Protein AF-A0A1J3ERI8-F1 (afdb_monomer_lite)

Structure (mmCIF, N/CA/C/O backbone):
data_AF-A0A1J3ERI8-F1
#
_entry.id   AF-A0A1J3ERI8-F1
#
loop_
_atom_site.group_PDB
_atom_site.id
_atom_site.type_symbol
_atom_site.label_atom_id
_atom_site.label_alt_id
_atom_site.label_comp_id
_atom_site.label_asym_id
_atom_site.label_entity_id
_atom_site.label_seq_id
_atom_site.pdbx_PDB_ins_code
_atom_site.Cartn_x
_atom_site.Cartn_y
_atom_site.Cartn_z
_atom_site.occupancy
_atom_site.B_iso_or_equiv
_atom_site.auth_seq_id
_atom_site.auth_comp_id
_atom_site.auth_asym_id
_atom_site.auth_atom_id
_atom_site.pdbx_PDB_model_num
ATOM 1 N N . PRO A 1 1 ? -10.311 2.682 13.947 1.00 86.62 1 PRO A N 1
ATOM 2 C CA . PRO A 1 1 ? -9.157 1.753 13.870 1.00 86.62 1 PRO A CA 1
ATOM 3 C C . PRO A 1 1 ? -7.850 2.302 14.465 1.00 86.62 1 PRO A C 1
ATOM 5 O O . PRO A 1 1 ? -7.118 1.518 15.040 1.00 86.62 1 PRO A O 1
ATOM 8 N N . HIS A 1 2 ? -7.556 3.601 14.345 1.00 90.19 2 HIS A N 1
ATOM 9 C CA . HIS A 1 2 ? -6.279 4.222 14.741 1.00 90.19 2 HIS A CA 1
ATOM 10 C C . HIS A 1 2 ? -6.482 5.331 15.789 1.00 90.19 2 HIS A C 1
ATOM 12 O O . HIS A 1 2 ? -6.126 6.482 15.565 1.00 90.19 2 HIS A O 1
ATOM 18 N N . SER A 1 3 ? -7.137 5.013 16.910 1.00 89.25 3 SER A N 1
ATOM 19 C CA . SER A 1 3 ? -7.515 6.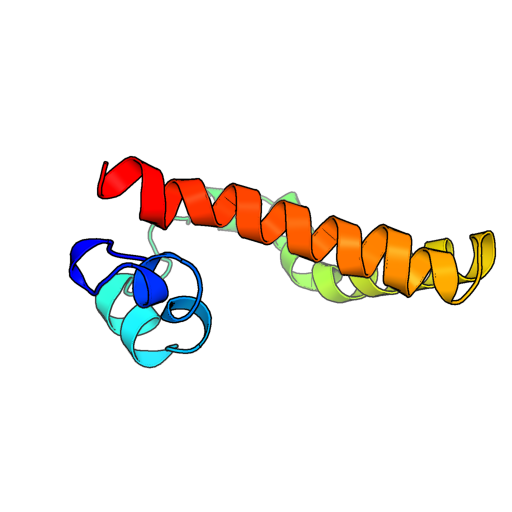022 17.913 1.00 89.25 3 SER A CA 1
ATOM 20 C C . SER A 1 3 ? -6.280 6.734 18.510 1.00 89.25 3 SER A C 1
ATOM 22 O O . SER A 1 3 ? -5.412 6.048 19.050 1.00 89.25 3 SER A O 1
ATOM 24 N N . PRO A 1 4 ? -6.201 8.082 18.476 1.00 89.31 4 PRO A N 1
ATOM 25 C CA . PRO A 1 4 ? -5.104 8.864 19.073 1.00 89.31 4 PRO A CA 1
ATOM 26 C C . PRO A 1 4 ? -4.979 8.707 20.593 1.00 89.31 4 PRO A C 1
ATOM 28 O O . PRO A 1 4 ? -3.903 8.903 21.151 1.00 89.31 4 PRO A O 1
ATOM 31 N N . ILE A 1 5 ? -6.075 8.326 21.255 1.00 89.69 5 ILE A N 1
ATOM 32 C CA . ILE A 1 5 ? -6.152 8.145 22.713 1.00 89.69 5 ILE A CA 1
ATOM 33 C C . ILE A 1 5 ? -5.281 6.964 23.175 1.00 89.69 5 ILE A C 1
ATOM 35 O O . ILE A 1 5 ? -4.761 6.980 24.284 1.00 89.69 5 ILE A O 1
ATOM 39 N N . GLU A 1 6 ? -5.064 5.973 22.309 1.00 89.00 6 GLU A N 1
ATOM 40 C CA . GLU A 1 6 ? -4.233 4.789 22.588 1.00 89.00 6 GLU A CA 1
ATOM 41 C C . GLU A 1 6 ? -2.721 5.091 22.476 1.00 89.00 6 GLU A C 1
ATOM 43 O O . GLU A 1 6 ? -1.880 4.203 22.611 1.00 89.00 6 GLU A O 1
ATOM 48 N N . GLY A 1 7 ? -2.360 6.351 22.203 1.00 91.25 7 GLY A N 1
ATOM 49 C CA . GLY A 1 7 ? -0.988 6.840 22.121 1.00 91.25 7 GLY A CA 1
ATOM 50 C C . GLY A 1 7 ? -0.508 7.113 20.695 1.00 91.25 7 GLY A C 1
ATOM 51 O O . GLY A 1 7 ? -0.997 6.549 19.715 1.00 91.25 7 GLY A O 1
ATOM 52 N N . PHE A 1 8 ? 0.511 7.973 20.585 1.00 91.81 8 PHE A N 1
ATOM 53 C CA . PHE A 1 8 ? 1.045 8.454 19.304 1.00 91.81 8 PHE A CA 1
ATOM 54 C C . PHE A 1 8 ? 1.481 7.317 18.370 1.00 91.81 8 PHE A C 1
ATOM 56 O O . PHE A 1 8 ? 1.084 7.277 17.210 1.00 91.81 8 PHE A O 1
ATOM 63 N N . TRP A 1 9 ? 2.281 6.367 18.863 1.00 91.88 9 TRP A N 1
ATOM 64 C 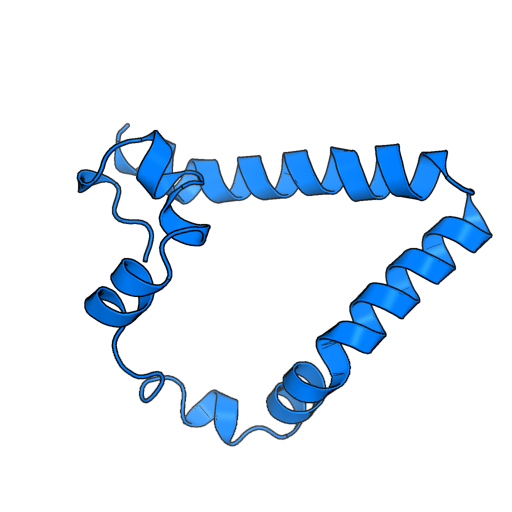CA . TRP A 1 9 ? 2.778 5.262 18.036 1.00 91.88 9 TRP A CA 1
ATOM 65 C C . TRP A 1 9 ? 1.669 4.301 17.612 1.00 91.88 9 TRP A C 1
ATOM 67 O O . TRP A 1 9 ? 1.717 3.753 16.505 1.00 91.88 9 TRP A O 1
ATOM 77 N N . PHE A 1 10 ? 0.655 4.134 18.466 1.00 92.94 10 PHE A N 1
ATOM 78 C CA . PHE A 1 10 ? -0.507 3.322 18.149 1.00 92.94 10 PHE A CA 1
ATOM 79 C C . PHE A 1 10 ? -1.298 3.911 16.988 1.00 92.94 10 PHE A C 1
ATOM 81 O O . PHE A 1 10 ? -1.486 3.224 15.984 1.00 92.94 10 PHE A O 1
ATOM 88 N N . SER A 1 11 ? -1.692 5.184 17.076 1.00 92.75 11 SER A N 1
ATOM 89 C CA . SER A 1 11 ? -2.435 5.855 16.003 1.00 92.75 11 SER A CA 1
ATOM 90 C C . SER A 1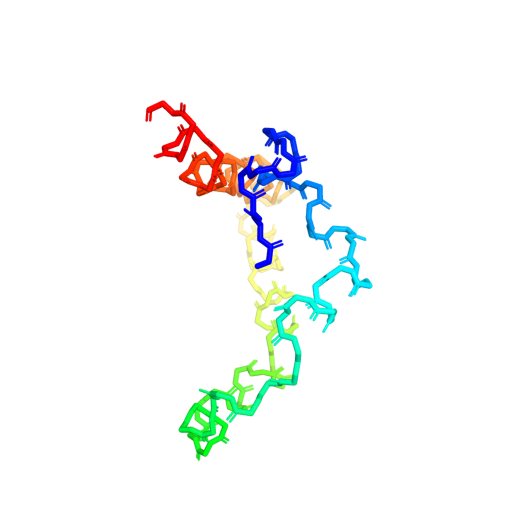 11 ? -1.608 6.060 14.732 1.00 92.75 11 SER A C 1
ATOM 92 O O . SER A 1 11 ? -2.167 6.051 13.634 1.00 92.75 11 SER A O 1
ATOM 94 N N . HIS A 1 12 ? -0.283 6.179 14.856 1.00 93.94 12 HIS A N 1
ATOM 95 C CA . HIS A 1 12 ? 0.606 6.356 13.714 1.00 93.94 12 HIS A CA 1
ATOM 96 C C . HIS A 1 12 ? 0.778 5.068 12.895 1.00 93.94 12 HIS A C 1
ATOM 98 O O . HIS A 1 12 ? 0.535 5.072 11.695 1.00 93.94 12 HIS A O 1
ATOM 104 N N . ILE A 1 13 ? 1.171 3.946 13.508 1.00 95.12 13 ILE A N 1
ATOM 105 C CA . ILE A 1 13 ? 1.500 2.733 12.734 1.00 95.12 13 ILE A CA 1
ATOM 106 C C . ILE A 1 13 ? 1.091 1.427 13.412 1.00 95.12 13 ILE A C 1
ATOM 108 O O . ILE A 1 13 ? 0.702 0.482 12.723 1.00 95.12 13 ILE A O 1
ATOM 112 N N . LEU A 1 14 ? 1.147 1.345 14.746 1.00 94.69 14 LEU A N 1
ATOM 113 C CA . LEU A 1 14 ? 1.022 0.048 15.416 1.00 94.69 14 LEU A CA 1
ATOM 114 C C . LEU A 1 14 ? -0.387 -0.546 15.311 1.00 94.69 14 LEU A C 1
ATOM 116 O O . LEU A 1 14 ? -0.519 -1.768 15.305 1.00 94.69 14 LEU A O 1
ATOM 120 N N . TRP A 1 15 ? -1.419 0.285 15.132 1.00 93.50 15 TRP A N 1
ATOM 121 C CA . TRP A 1 15 ? -2.798 -0.178 14.954 1.00 93.50 15 TRP A CA 1
ATOM 122 C C . TRP A 1 15 ? -2.967 -1.177 13.798 1.00 93.50 15 TRP A C 1
ATOM 124 O O . TRP A 1 15 ? -3.839 -2.040 13.866 1.00 93.50 15 TRP A O 1
ATOM 134 N N . ILE A 1 16 ? -2.145 -1.084 12.742 1.00 92.69 16 ILE A N 1
ATOM 135 C CA . ILE A 1 16 ? -2.223 -1.968 11.565 1.00 92.69 16 ILE A CA 1
ATOM 136 C C . ILE A 1 16 ? -1.898 -3.417 11.947 1.00 92.69 16 ILE A C 1
ATOM 138 O O . ILE A 1 16 ? -2.442 -4.351 11.357 1.00 92.69 16 ILE A O 1
ATOM 142 N N . PHE A 1 17 ? -1.031 -3.607 12.941 1.00 93.69 17 PHE A N 1
ATOM 143 C CA . PHE A 1 17 ? -0.577 -4.926 13.370 1.00 93.69 17 PHE A CA 1
ATOM 144 C C . PHE A 1 17 ? -1.527 -5.591 14.378 1.00 93.69 17 PHE A C 1
ATOM 146 O O . PHE A 1 17 ? -1.416 -6.794 14.606 1.00 93.69 17 PHE A O 1
ATOM 153 N N . ASP A 1 18 ? -2.505 -4.864 14.930 1.00 92.94 18 ASP A N 1
ATOM 154 C CA . ASP A 1 18 ? -3.469 -5.402 15.894 1.00 92.94 18 ASP A CA 1
ATOM 155 C C . ASP A 1 18 ? -4.821 -5.728 15.237 1.00 92.94 18 ASP A C 1
ATOM 157 O O . ASP A 1 18 ? -5.790 -4.961 15.243 1.00 92.94 18 ASP A O 1
ATOM 161 N N . THR A 1 19 ? -4.900 -6.928 14.659 1.00 89.88 19 THR A N 1
ATOM 162 C CA . THR A 1 19 ? -6.123 -7.397 13.986 1.00 89.88 19 THR A CA 1
ATOM 163 C C . THR A 1 19 ? -7.284 -7.608 14.966 1.00 89.88 19 THR A C 1
ATOM 165 O O . THR A 1 19 ? -8.444 -7.399 14.598 1.00 89.88 19 THR A O 1
ATOM 168 N N . SER A 1 20 ? -6.999 -8.004 16.212 1.00 90.56 20 SER A N 1
ATOM 169 C CA . SER A 1 20 ? -8.004 -8.149 17.275 1.00 90.56 20 SER A CA 1
ATOM 170 C C . SER A 1 20 ? -8.662 -6.816 17.602 1.00 90.56 20 SER A C 1
ATOM 172 O O . SER A 1 20 ? -9.892 -6.736 17.581 1.00 90.56 20 SER A O 1
ATOM 174 N N . TYR A 1 21 ? -7.857 -5.776 17.813 1.00 90.62 21 TYR A N 1
ATOM 175 C CA . TYR A 1 21 ? -8.323 -4.425 18.090 1.00 90.62 21 TYR A CA 1
ATOM 176 C C . TYR A 1 21 ? -9.157 -3.873 16.937 1.00 90.62 21 TYR A C 1
ATOM 178 O O . TYR A 1 21 ? -10.256 -3.361 17.154 1.00 90.62 21 TYR A O 1
ATOM 186 N N . ILE A 1 22 ? -8.690 -4.025 15.690 1.00 89.50 22 ILE A N 1
ATOM 187 C CA . ILE A 1 22 ? -9.456 -3.586 14.514 1.00 89.50 22 ILE A CA 1
ATOM 188 C C . ILE A 1 22 ? -10.814 -4.291 14.474 1.00 89.50 22 ILE A C 1
ATOM 190 O O . ILE A 1 22 ? -11.834 -3.641 14.246 1.00 89.50 22 ILE A O 1
ATOM 194 N N . ARG A 1 23 ? -10.852 -5.608 14.704 1.00 88.56 23 ARG A N 1
ATOM 195 C CA . ARG A 1 23 ? -12.104 -6.375 14.698 1.00 88.56 23 ARG A CA 1
ATOM 196 C C . ARG A 1 23 ? -13.059 -5.921 15.801 1.00 88.56 23 ARG A C 1
ATOM 198 O O . ARG A 1 23 ? -14.250 -5.796 15.534 1.00 88.56 23 ARG A O 1
ATOM 205 N N . GLU A 1 24 ? -12.553 -5.673 17.006 1.00 90.50 24 GLU A N 1
ATOM 206 C CA . GLU A 1 24 ? -13.357 -5.195 18.133 1.00 90.50 24 GLU A CA 1
ATOM 207 C C . GLU A 1 24 ? -13.907 -3.786 17.873 1.00 90.50 24 GLU A C 1
ATOM 209 O O . GLU A 1 24 ? -15.111 -3.562 17.983 1.00 90.50 24 GLU A O 1
ATOM 214 N N . LYS A 1 25 ? -13.047 -2.837 17.481 1.00 88.06 25 LYS A N 1
ATOM 215 C CA . LYS A 1 25 ? -13.423 -1.422 17.345 1.00 88.06 25 LYS A CA 1
ATOM 216 C C . LYS A 1 25 ? -14.180 -1.095 16.066 1.00 88.06 25 LYS A C 1
ATOM 218 O O . LYS A 1 25 ? -14.992 -0.176 16.066 1.00 88.06 25 LYS A O 1
ATOM 223 N N . CYS A 1 26 ? -13.896 -1.781 14.961 1.00 85.50 26 CYS A N 1
ATOM 224 C CA . CYS A 1 26 ? -14.561 -1.521 13.681 1.00 85.50 26 CYS A CA 1
ATOM 225 C C . CYS A 1 26 ? -15.743 -2.461 13.418 1.00 85.50 26 CYS A C 1
ATOM 227 O O . CYS A 1 26 ? -16.540 -2.179 12.525 1.00 85.50 26 CYS A O 1
ATOM 229 N N . GLY A 1 27 ? -15.875 -3.551 14.179 1.00 82.62 27 GLY A N 1
ATOM 230 C CA . GLY A 1 27 ? -16.961 -4.511 14.028 1.00 82.62 27 GLY A CA 1
ATOM 231 C C . GLY A 1 27 ? -17.024 -5.149 12.633 1.00 82.62 27 GLY A C 1
ATOM 232 O O . GLY A 1 27 ? -16.019 -5.337 11.942 1.00 82.62 27 GLY A O 1
ATOM 233 N N . GLY A 1 28 ? -18.237 -5.519 12.216 1.00 75.88 28 GLY A N 1
ATOM 234 C CA . GLY A 1 28 ? -18.499 -6.078 10.890 1.00 75.88 28 GLY A CA 1
ATOM 235 C C . GLY A 1 28 ? -18.546 -5.010 9.792 1.00 75.88 28 GLY A C 1
ATOM 236 O O . GLY A 1 28 ? -19.038 -3.905 9.995 1.00 75.88 28 GLY A O 1
ATOM 237 N N . ARG A 1 29 ? -18.118 -5.362 8.572 1.00 70.12 29 ARG A N 1
ATOM 238 C CA . ARG A 1 29 ? -18.131 -4.477 7.383 1.00 70.12 29 ARG A CA 1
ATOM 239 C C . ARG A 1 29 ? -19.529 -4.314 6.763 1.00 70.12 29 ARG A C 1
ATOM 241 O O . ARG A 1 29 ? -19.693 -4.456 5.548 1.00 70.12 29 ARG A O 1
ATOM 248 N N . ASN A 1 30 ? -20.554 -4.106 7.581 1.00 77.19 30 ASN A N 1
ATOM 249 C CA . ASN A 1 30 ? -21.946 -3.988 7.126 1.00 77.19 30 ASN A CA 1
ATOM 250 C C . ASN A 1 30 ? -22.323 -2.548 6.743 1.00 77.19 30 ASN A C 1
ATOM 252 O O . ASN A 1 30 ? -23.379 -2.324 6.170 1.00 77.19 30 ASN A O 1
ATOM 256 N N . ASN A 1 31 ? -21.439 -1.586 7.000 1.00 84.38 31 ASN A N 1
ATOM 257 C CA . ASN A 1 31 ? -21.595 -0.166 6.680 1.00 84.38 31 ASN A CA 1
ATOM 258 C C . ASN A 1 31 ? -21.178 0.217 5.245 1.00 84.38 31 ASN A C 1
ATOM 260 O O . ASN A 1 31 ? -21.222 1.390 4.906 1.00 84.38 31 ASN A O 1
ATOM 264 N N . VAL A 1 32 ? -20.757 -0.748 4.420 1.00 88.75 32 VAL A N 1
ATOM 265 C CA . VAL A 1 32 ? -20.228 -0.526 3.054 1.00 88.75 32 VAL A CA 1
ATOM 266 C C . VAL A 1 32 ? -20.981 -1.352 2.003 1.00 88.75 32 VAL A C 1
ATOM 268 O O . VAL A 1 32 ? -20.396 -1.918 1.075 1.00 88.75 32 VAL A O 1
ATOM 271 N N . MET A 1 33 ? -22.287 -1.541 2.206 1.00 90.62 33 MET A N 1
ATOM 272 C CA . MET A 1 33 ? -23.115 -2.381 1.329 1.00 90.62 33 MET A CA 1
ATOM 273 C C . MET A 1 33 ? -23.274 -1.794 -0.075 1.00 90.62 33 MET A C 1
ATOM 275 O O . MET A 1 33 ? -23.306 -2.550 -1.043 1.00 90.62 33 MET A O 1
ATOM 279 N N . ASP A 1 34 ? -23.296 -0.470 -0.185 1.00 93.12 34 ASP A N 1
ATOM 280 C CA . ASP A 1 34 ? -23.268 0.287 -1.436 1.00 93.12 34 ASP A CA 1
ATOM 281 C C . ASP A 1 34 ? -22.020 -0.049 -2.273 1.00 93.12 34 ASP A C 1
ATOM 283 O O . ASP A 1 34 ? -22.132 -0.464 -3.428 1.00 93.12 34 ASP A O 1
ATOM 287 N N . LEU A 1 35 ? -20.831 -0.006 -1.663 1.00 93.00 35 LEU A N 1
ATOM 288 C CA . LEU A 1 35 ? -19.566 -0.355 -2.317 1.00 93.00 35 LEU A CA 1
ATOM 289 C C . LEU A 1 35 ? -19.533 -1.835 -2.721 1.00 93.00 35 LEU A C 1
ATOM 291 O O . LEU A 1 35 ? -19.088 -2.183 -3.814 1.00 93.00 35 LEU A O 1
ATOM 295 N N . LYS A 1 36 ? -20.056 -2.730 -1.873 1.00 91.25 36 LYS A N 1
ATOM 296 C CA . LYS A 1 36 ? -20.138 -4.174 -2.169 1.00 91.25 36 LYS A CA 1
ATOM 297 C C . LYS A 1 36 ? -21.049 -4.487 -3.360 1.00 91.25 36 LYS A C 1
ATOM 299 O O . LYS A 1 36 ? -20.802 -5.460 -4.082 1.00 91.25 36 LYS A O 1
ATOM 304 N N . GLN A 1 37 ? -22.095 -3.689 -3.577 1.00 93.50 37 GLN A N 1
ATOM 305 C CA . GLN A 1 37 ? -23.025 -3.840 -4.700 1.00 93.50 37 GLN A CA 1
ATOM 306 C C . GLN A 1 37 ? -22.443 -3.355 -6.031 1.00 93.50 37 GLN A C 1
ATOM 308 O O . GLN A 1 37 ? -22.864 -3.827 -7.092 1.00 93.50 37 GLN A O 1
ATOM 313 N N . GLN A 1 38 ? -21.412 -2.518 -6.008 1.00 96.81 38 GLN A N 1
ATOM 314 C CA . GLN A 1 38 ? -20.769 -2.030 -7.220 1.00 96.81 38 GLN A CA 1
ATOM 315 C C . GLN A 1 38 ? -19.795 -3.061 -7.808 1.00 96.81 38 GLN A C 1
ATOM 317 O O . GLN A 1 38 ? -18.939 -3.627 -7.125 1.00 96.81 38 GLN A O 1
ATOM 322 N N . TRP A 1 39 ? -19.919 -3.319 -9.114 1.00 97.38 39 TRP A N 1
ATOM 323 C CA . TRP A 1 39 ? -19.094 -4.315 -9.809 1.00 97.38 39 TRP A CA 1
ATOM 324 C C . TRP A 1 39 ? -17.605 -3.946 -9.797 1.00 97.38 39 TRP A C 1
ATOM 326 O O . TRP A 1 39 ? -16.765 -4.827 -9.617 1.00 97.38 39 TRP A O 1
ATOM 336 N N . PHE A 1 40 ? -17.298 -2.652 -9.926 1.00 96.69 40 PHE A N 1
ATOM 337 C CA . PHE A 1 40 ? -15.940 -2.118 -9.968 1.00 96.69 40 PHE A CA 1
ATOM 338 C C . PHE A 1 40 ? -15.158 -2.449 -8.692 1.00 96.69 40 PHE A C 1
ATOM 340 O O . PHE A 1 40 ? -14.065 -3.005 -8.763 1.00 96.69 40 PHE A O 1
ATOM 347 N N . TYR A 1 41 ? -15.743 -2.205 -7.515 1.00 95.88 41 TYR A N 1
ATOM 348 C CA . TYR A 1 41 ? -15.087 -2.505 -6.240 1.00 95.88 41 TYR A CA 1
ATOM 349 C C . TYR A 1 41 ? -14.922 -4.007 -6.004 1.00 95.88 41 TYR A C 1
ATOM 351 O O . TYR A 1 41 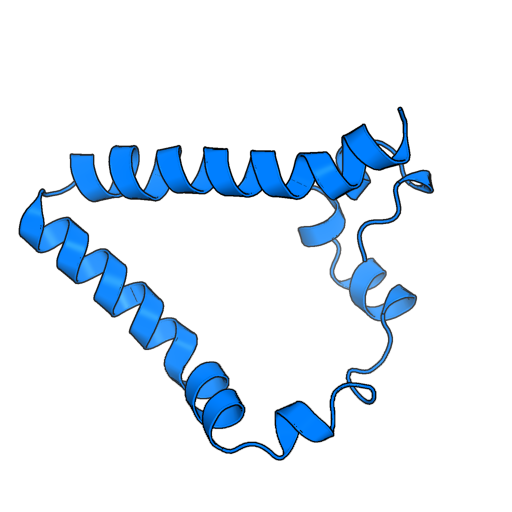? -13.904 -4.430 -5.458 1.00 95.88 41 TYR A O 1
ATOM 359 N N . ARG A 1 42 ? -15.862 -4.839 -6.474 1.00 95.50 42 ARG A N 1
ATOM 360 C CA . ARG A 1 42 ? -15.695 -6.303 -6.441 1.00 95.50 42 ARG A CA 1
ATOM 361 C C . ARG A 1 42 ? -14.574 -6.781 -7.357 1.00 95.50 42 ARG A C 1
ATOM 363 O O . ARG A 1 42 ? -13.848 -7.699 -6.982 1.00 95.50 42 ARG A O 1
ATOM 370 N N . PHE A 1 43 ? -14.452 -6.194 -8.547 1.00 97.56 43 PHE A N 1
ATOM 371 C CA . PHE A 1 43 ? -13.345 -6.468 -9.458 1.00 97.56 43 PHE A CA 1
ATOM 372 C C . PHE A 1 43 ? -12.025 -6.099 -8.782 1.00 97.56 43 PHE A C 1
ATOM 374 O O . PHE A 1 43 ? -11.199 -6.983 -8.567 1.00 97.56 43 PHE A O 1
ATOM 381 N N . LEU A 1 44 ? -11.900 -4.852 -8.318 1.00 96.69 44 LEU A N 1
ATOM 382 C CA . LEU A 1 44 ? -10.701 -4.354 -7.653 1.00 96.69 44 LEU A CA 1
ATOM 383 C C . LEU A 1 44 ? -10.307 -5.226 -6.456 1.00 96.69 44 LEU A C 1
ATOM 385 O O . LEU A 1 44 ? -9.154 -5.629 -6.354 1.00 96.69 44 LEU A O 1
ATOM 389 N N . GLN A 1 45 ? -11.260 -5.592 -5.593 1.00 95.50 45 GLN A N 1
ATOM 390 C CA . GLN A 1 45 ? -11.005 -6.460 -4.440 1.00 95.50 45 GLN A CA 1
ATOM 391 C C . GLN A 1 45 ? -10.425 -7.823 -4.846 1.00 95.50 45 GLN A C 1
ATOM 393 O O . GLN A 1 45 ? -9.541 -8.338 -4.164 1.00 95.50 45 GLN A O 1
ATOM 398 N N . LYS A 1 46 ? -10.911 -8.418 -5.942 1.00 96.94 46 LYS A N 1
ATOM 399 C CA . LYS A 1 46 ? -10.434 -9.721 -6.429 1.00 96.94 46 LYS A CA 1
ATOM 400 C C . LYS A 1 46 ? -9.081 -9.627 -7.128 1.00 96.94 46 LYS A C 1
ATOM 402 O O . LYS A 1 46 ? -8.314 -10.583 -7.089 1.00 96.94 46 LYS A O 1
ATOM 407 N N . THR A 1 47 ? -8.786 -8.501 -7.772 1.00 97.62 47 THR A N 1
ATOM 408 C CA . THR A 1 47 ? -7.604 -8.349 -8.627 1.00 97.62 47 THR A CA 1
ATOM 409 C C . THR A 1 47 ? -6.497 -7.502 -8.011 1.00 97.62 47 THR A C 1
ATOM 411 O O . THR A 1 47 ? -5.459 -7.343 -8.649 1.00 97.62 47 THR A O 1
ATOM 414 N N . ILE A 1 48 ? -6.670 -6.953 -6.803 1.00 97.06 48 ILE A N 1
ATOM 415 C CA . ILE A 1 48 ? -5.720 -6.001 -6.204 1.00 97.06 48 ILE A CA 1
ATOM 416 C C . ILE A 1 48 ? -4.291 -6.553 -6.131 1.00 97.06 48 ILE A C 1
ATOM 418 O O . ILE A 1 48 ? -3.347 -5.846 -6.470 1.00 97.06 48 ILE A O 1
ATOM 422 N N . GLY A 1 49 ? -4.131 -7.837 -5.794 1.00 96.88 49 GLY A N 1
ATOM 423 C CA . GLY A 1 49 ? -2.820 -8.490 -5.774 1.00 96.88 49 GLY A CA 1
ATOM 424 C C . GLY A 1 49 ? -2.153 -8.494 -7.150 1.00 96.88 49 GLY A C 1
ATOM 425 O O . GLY A 1 49 ? -0.978 -8.159 -7.263 1.00 96.88 49 GLY A O 1
ATOM 426 N N . LEU A 1 50 ? -2.918 -8.776 -8.211 1.00 97.50 50 LEU A N 1
ATOM 427 C CA . LEU A 1 50 ? -2.416 -8.728 -9.587 1.00 97.50 50 LEU A CA 1
ATOM 428 C C . LEU A 1 50 ? -2.017 -7.309 -9.995 1.00 97.50 50 LEU A C 1
ATOM 430 O O . LEU A 1 50 ? -0.994 -7.147 -10.647 1.00 97.50 50 LEU A O 1
ATOM 434 N N . HIS A 1 51 ? -2.780 -6.287 -9.596 1.00 96.81 51 HIS A N 1
ATOM 435 C CA . HIS A 1 51 ? -2.459 -4.891 -9.912 1.00 96.81 51 HIS A CA 1
ATOM 436 C C . HIS A 1 51 ? -1.148 -4.463 -9.246 1.00 96.81 51 HIS A C 1
ATOM 438 O O . HIS A 1 51 ? -0.290 -3.881 -9.907 1.00 96.81 51 HIS A O 1
ATOM 444 N N . ILE A 1 52 ? -0.970 -4.805 -7.964 1.00 95.56 52 ILE A N 1
ATOM 445 C CA . ILE A 1 52 ? 0.258 -4.510 -7.216 1.00 95.56 52 ILE A CA 1
ATOM 446 C C . ILE A 1 52 ? 1.449 -5.224 -7.857 1.00 95.56 52 ILE A C 1
ATOM 448 O O . ILE A 1 52 ? 2.440 -4.573 -8.175 1.00 95.56 52 ILE A O 1
ATOM 452 N N . LEU A 1 53 ? 1.347 -6.532 -8.108 1.00 96.81 53 LEU A N 1
ATOM 453 C CA . LEU A 1 53 ? 2.430 -7.297 -8.732 1.00 96.81 53 LEU A CA 1
ATOM 454 C C . LEU A 1 53 ? 2.778 -6.753 -10.119 1.00 96.81 53 LEU A C 1
ATOM 456 O O . LEU A 1 53 ? 3.946 -6.520 -10.406 1.00 96.81 53 LEU A O 1
ATOM 460 N N . THR A 1 54 ? 1.768 -6.475 -10.942 1.00 97.44 54 THR A N 1
ATOM 461 C CA . THR A 1 54 ? 1.949 -5.908 -12.284 1.00 97.44 54 THR A CA 1
ATOM 462 C C . THR A 1 54 ? 2.672 -4.562 -12.224 1.00 97.44 54 THR A C 1
ATOM 464 O O . THR A 1 54 ? 3.629 -4.348 -12.965 1.00 97.44 54 THR A O 1
ATOM 467 N N . PHE A 1 55 ? 2.272 -3.673 -11.309 1.00 96.56 55 PHE A N 1
ATOM 468 C CA . PHE A 1 55 ? 2.939 -2.387 -11.110 1.00 96.56 55 PHE A CA 1
ATOM 469 C C . PHE A 1 55 ? 4.406 -2.563 -10.695 1.00 96.56 55 PHE A C 1
ATOM 471 O O . PHE A 1 55 ? 5.291 -1.966 -11.305 1.00 96.56 55 PHE A O 1
ATOM 478 N N . TRP A 1 56 ? 4.679 -3.422 -9.710 1.00 96.12 56 TRP A N 1
ATOM 479 C CA . TRP A 1 56 ? 6.040 -3.688 -9.235 1.00 96.12 56 TRP A CA 1
ATOM 480 C C . TRP A 1 56 ? 6.921 -4.273 -10.341 1.00 96.12 56 TRP A C 1
ATOM 482 O O . TRP A 1 56 ? 8.053 -3.825 -10.528 1.00 96.12 56 TRP A O 1
ATOM 492 N N . THR A 1 57 ? 6.396 -5.227 -11.115 1.00 97.06 57 THR A N 1
ATOM 493 C CA . THR A 1 57 ? 7.099 -5.814 -12.258 1.00 97.06 57 THR A CA 1
ATOM 494 C C . THR A 1 57 ? 7.396 -4.767 -13.325 1.00 97.06 57 THR A C 1
ATOM 496 O O . THR A 1 57 ? 8.532 -4.696 -13.783 1.00 97.06 57 THR A O 1
ATOM 499 N N . PHE A 1 58 ? 6.434 -3.919 -13.700 1.00 97.62 58 PHE A N 1
ATOM 500 C CA . PHE A 1 58 ? 6.676 -2.887 -14.711 1.00 97.62 58 PHE A CA 1
ATOM 501 C C . PHE A 1 58 ? 7.719 -1.862 -14.273 1.00 97.62 58 PHE A C 1
ATOM 50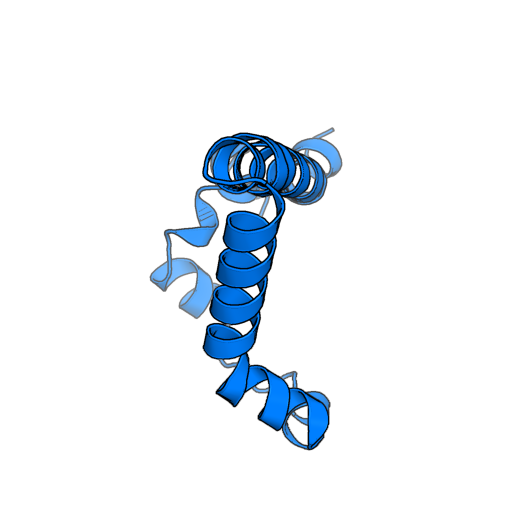3 O O . PHE A 1 58 ? 8.605 -1.531 -15.058 1.00 97.62 58 PHE A O 1
ATOM 510 N N . VAL A 1 59 ? 7.669 -1.405 -13.020 1.00 97.19 59 VAL A N 1
ATOM 511 C CA . VAL A 1 59 ? 8.678 -0.479 -12.486 1.00 97.19 59 VAL A CA 1
ATOM 512 C C . VAL A 1 59 ? 10.065 -1.123 -12.485 1.00 97.19 59 VAL A C 1
ATOM 514 O O . VAL A 1 59 ? 11.043 -0.484 -12.878 1.00 97.19 59 VAL A O 1
ATOM 517 N N . TYR A 1 60 ? 10.154 -2.396 -12.096 1.00 96.69 60 TYR A N 1
ATOM 518 C CA . TYR A 1 60 ? 11.413 -3.132 -12.121 1.00 96.69 60 TYR A CA 1
ATOM 519 C C . TYR A 1 60 ? 11.953 -3.311 -13.546 1.00 96.69 60 TYR A C 1
ATOM 521 O O . TYR A 1 60 ? 13.141 -3.111 -13.775 1.00 96.69 60 TYR A O 1
ATOM 529 N N . LEU A 1 61 ? 11.105 -3.641 -14.521 1.00 97.44 61 LEU A N 1
ATOM 530 C CA . LEU A 1 61 ? 11.531 -3.761 -15.918 1.00 97.44 61 LEU A CA 1
ATOM 531 C C . LEU A 1 61 ? 11.980 -2.415 -16.508 1.00 97.44 61 LEU A C 1
ATOM 533 O O . LEU A 1 61 ? 12.852 -2.397 -17.371 1.00 97.44 61 LEU A O 1
ATOM 537 N N . TRP A 1 62 ? 11.417 -1.299 -16.036 1.00 96.50 62 TRP A N 1
ATOM 538 C CA . TRP A 1 62 ? 11.755 0.039 -16.522 1.00 96.50 62 TRP A CA 1
ATOM 539 C C . TRP A 1 62 ? 13.088 0.571 -15.981 1.00 96.50 62 TRP A C 1
ATOM 541 O O . TRP A 1 62 ? 13.843 1.202 -16.716 1.00 96.50 62 TRP A O 1
ATOM 551 N N . GLY A 1 63 ? 13.383 0.350 -14.697 1.00 93.44 63 GLY A N 1
ATOM 552 C CA . GLY A 1 63 ? 14.528 0.988 -14.029 1.00 93.44 63 GLY A CA 1
ATOM 553 C C . GLY A 1 63 ? 15.301 0.096 -13.059 1.00 93.44 63 GLY A C 1
ATOM 554 O O . GLY A 1 63 ? 16.150 0.577 -12.307 1.00 93.44 63 GLY A O 1
ATOM 555 N N . GLY A 1 64 ? 15.017 -1.204 -13.060 1.00 95.25 64 GLY A N 1
ATOM 556 C CA . GLY A 1 64 ? 15.674 -2.196 -12.224 1.00 95.25 64 GLY A CA 1
ATOM 557 C C . GLY A 1 64 ? 15.361 -2.054 -10.736 1.00 95.25 64 GLY A C 1
ATOM 558 O O . GLY A 1 64 ? 14.382 -1.437 -10.307 1.00 95.25 64 GLY A O 1
ATOM 559 N N . LEU A 1 65 ? 16.238 -2.643 -9.923 1.00 95.00 65 LEU A N 1
ATOM 560 C CA . LEU A 1 65 ? 16.097 -2.661 -8.469 1.00 95.00 65 LEU A CA 1
ATOM 561 C C . LEU A 1 65 ? 16.061 -1.258 -7.827 1.00 95.00 65 LEU A C 1
ATOM 563 O O . LEU A 1 65 ? 15.216 -1.070 -6.955 1.00 95.00 65 LEU A O 1
ATOM 567 N N . PRO A 1 66 ? 16.878 -0.261 -8.241 1.00 95.50 66 PRO A N 1
ATOM 568 C CA . PRO A 1 66 ? 16.854 1.067 -7.620 1.00 95.50 66 PRO A CA 1
ATOM 569 C C . PRO A 1 66 ? 15.507 1.784 -7.755 1.00 95.50 66 PRO A C 1
ATOM 571 O O . PRO A 1 66 ? 15.083 2.480 -6.838 1.00 95.50 66 PRO A O 1
ATOM 574 N N . TYR A 1 67 ? 14.801 1.603 -8.873 1.00 95.06 67 TYR A N 1
ATOM 575 C CA . TYR A 1 67 ? 13.470 2.189 -9.056 1.00 95.06 67 TYR A CA 1
ATOM 576 C C . TYR A 1 67 ? 12.443 1.537 -8.131 1.00 95.06 67 TYR A C 1
ATOM 578 O O . TYR A 1 67 ? 11.596 2.223 -7.553 1.00 95.06 67 TYR A O 1
ATOM 586 N N . LEU A 1 68 ? 12.550 0.222 -7.943 1.00 94.25 68 LEU A N 1
ATOM 587 C CA . LEU A 1 68 ? 11.674 -0.513 -7.042 1.00 94.25 68 LEU A CA 1
ATOM 588 C C . LEU A 1 68 ? 11.929 -0.140 -5.574 1.00 94.25 68 LEU A C 1
ATOM 590 O O . LEU A 1 68 ? 10.984 0.106 -4.830 1.00 94.25 68 LEU A O 1
ATOM 594 N N . THR A 1 69 ? 13.189 -0.062 -5.144 1.00 93.94 69 THR A N 1
ATOM 595 C CA . THR A 1 69 ? 13.529 0.189 -3.736 1.00 93.94 69 THR A CA 1
ATOM 596 C C . THR A 1 69 ? 13.504 1.671 -3.379 1.00 93.94 69 THR A C 1
ATOM 598 O O . THR A 1 69 ? 12.847 2.040 -2.410 1.00 93.94 69 THR A O 1
ATOM 601 N N . CYS A 1 70 ? 14.169 2.538 -4.143 1.00 93.00 70 CYS A N 1
ATOM 602 C CA . CYS A 1 70 ? 14.247 3.968 -3.838 1.00 93.00 70 CYS A CA 1
ATOM 603 C C . CYS A 1 70 ? 13.000 4.719 -4.315 1.00 93.00 70 CYS A C 1
ATOM 605 O O . CYS A 1 70 ? 12.451 5.531 -3.577 1.00 93.00 70 CYS A O 1
ATOM 607 N N . GLY A 1 71 ? 12.533 4.441 -5.534 1.00 92.75 71 GLY A N 1
ATOM 608 C CA . GLY A 1 71 ? 11.351 5.105 -6.086 1.00 92.75 71 GLY A CA 1
ATOM 609 C C . GLY A 1 71 ? 10.074 4.656 -5.381 1.00 92.75 71 GLY A C 1
ATOM 610 O O . GLY A 1 71 ? 9.410 5.446 -4.712 1.00 92.75 71 GLY A O 1
ATOM 611 N N . VAL A 1 72 ? 9.740 3.371 -5.509 1.00 94.81 72 VAL A N 1
ATOM 612 C CA . VAL A 1 72 ? 8.489 2.823 -4.962 1.00 94.81 72 VAL A CA 1
ATOM 613 C C . VAL A 1 72 ? 8.595 2.545 -3.463 1.00 94.81 72 VAL A C 1
ATOM 615 O O 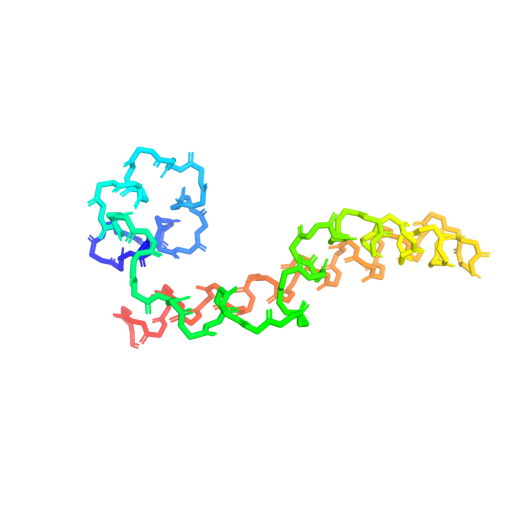. VAL A 1 72 ? 7.695 2.926 -2.720 1.00 94.81 72 VAL A O 1
ATOM 618 N N . GLY A 1 73 ? 9.676 1.915 -2.999 1.00 94.62 73 GLY A N 1
ATOM 619 C CA . GLY A 1 73 ? 9.845 1.545 -1.591 1.00 94.62 73 GLY A CA 1
ATOM 620 C C . GLY A 1 73 ? 9.975 2.754 -0.662 1.00 94.62 73 GLY A C 1
ATOM 621 O O . GLY A 1 73 ? 9.100 2.986 0.170 1.00 94.62 73 GLY A O 1
ATOM 622 N N . VAL A 1 74 ? 11.044 3.544 -0.809 1.00 95.94 74 VAL A N 1
ATOM 623 C CA . VAL A 1 74 ? 11.293 4.725 0.040 1.00 95.94 74 VAL A CA 1
ATOM 624 C C . VAL A 1 74 ? 10.227 5.794 -0.188 1.00 95.94 74 VAL A C 1
ATOM 626 O O . VAL A 1 74 ? 9.667 6.302 0.783 1.00 95.94 74 VAL A O 1
ATOM 629 N N . GLY A 1 75 ? 9.884 6.096 -1.445 1.00 95.38 75 GLY A N 1
ATOM 630 C CA . GLY A 1 75 ? 8.804 7.037 -1.757 1.00 95.38 75 GLY A CA 1
ATOM 631 C C . GLY A 1 75 ? 7.460 6.609 -1.158 1.00 95.38 75 GLY A C 1
ATOM 632 O O . GLY A 1 75 ? 6.764 7.421 -0.548 1.00 95.38 75 GLY A O 1
ATOM 633 N N . GLY A 1 76 ? 7.129 5.318 -1.247 1.00 95.06 76 GLY A N 1
ATOM 634 C CA . GLY A 1 76 ? 5.943 4.743 -0.618 1.00 95.06 76 GLY A CA 1
ATOM 635 C C . GLY A 1 76 ? 5.966 4.871 0.903 1.00 95.06 76 GLY A C 1
ATOM 636 O O . GLY A 1 76 ? 4.982 5.321 1.485 1.00 95.06 76 GLY A O 1
ATOM 637 N N . ALA A 1 77 ? 7.089 4.546 1.551 1.00 95.88 77 ALA A N 1
ATOM 638 C CA . ALA A 1 77 ? 7.245 4.691 2.999 1.00 95.88 77 ALA A CA 1
ATOM 639 C C . ALA A 1 77 ? 7.020 6.143 3.453 1.00 95.88 77 ALA A C 1
ATOM 641 O O . ALA A 1 77 ? 6.262 6.379 4.393 1.00 95.88 77 ALA A O 1
ATOM 642 N N . ILE A 1 78 ? 7.604 7.118 2.748 1.00 96.62 78 ILE A N 1
ATOM 643 C CA . ILE A 1 78 ? 7.391 8.547 3.022 1.00 96.62 78 ILE A CA 1
ATOM 644 C C . ILE A 1 78 ? 5.906 8.910 2.879 1.00 96.62 78 ILE A C 1
ATOM 646 O O . ILE A 1 78 ? 5.346 9.540 3.775 1.00 96.62 78 ILE A O 1
ATOM 650 N N . GLY A 1 79 ? 5.249 8.488 1.794 1.00 96.19 79 GLY A N 1
ATOM 651 C CA . GLY A 1 79 ? 3.825 8.759 1.567 1.00 96.19 79 GLY A CA 1
ATOM 652 C C . GLY A 1 79 ? 2.913 8.162 2.647 1.00 96.19 79 GLY A C 1
ATOM 653 O O . GLY A 1 79 ? 1.982 8.825 3.116 1.00 96.19 79 GLY A O 1
ATOM 654 N N . TYR A 1 80 ? 3.207 6.939 3.096 1.00 95.06 80 TYR A N 1
ATOM 655 C CA . TYR A 1 80 ? 2.482 6.307 4.198 1.00 95.06 80 TYR A CA 1
ATOM 656 C C . TYR A 1 80 ? 2.674 7.066 5.509 1.00 95.06 80 TYR A C 1
ATOM 658 O O . TYR A 1 80 ? 1.681 7.418 6.143 1.00 95.06 80 TYR A O 1
ATOM 666 N N . HIS A 1 81 ? 3.913 7.401 5.880 1.00 95.06 81 HIS A N 1
ATOM 667 C CA . HIS A 1 81 ? 4.178 8.181 7.089 1.00 95.06 81 HIS A CA 1
ATOM 668 C C . HIS A 1 81 ? 3.522 9.564 7.047 1.00 95.06 81 HIS A C 1
ATOM 670 O O . HIS A 1 81 ? 2.931 9.974 8.043 1.00 95.06 81 HIS A O 1
ATOM 676 N N . ALA A 1 82 ? 3.540 10.251 5.901 1.00 94.75 82 ALA A N 1
ATOM 677 C CA . ALA A 1 82 ? 2.839 11.524 5.732 1.00 94.75 82 ALA A CA 1
ATOM 678 C C . ALA A 1 82 ? 1.326 11.385 5.973 1.00 94.75 82 ALA A C 1
ATOM 680 O O . ALA A 1 82 ? 0.729 12.208 6.663 1.00 94.75 82 ALA A O 1
ATOM 681 N N . THR A 1 83 ? 0.710 10.311 5.474 1.00 93.00 83 THR A N 1
ATOM 682 C CA . THR A 1 83 ? -0.716 10.032 5.709 1.00 93.00 83 THR A CA 1
ATOM 683 C C . THR A 1 83 ? -0.985 9.704 7.178 1.00 93.00 83 THR A C 1
ATOM 685 O O . THR A 1 83 ? -1.940 10.195 7.770 1.00 93.00 83 THR A O 1
ATOM 688 N N . TRP A 1 84 ? -0.133 8.892 7.799 1.00 93.81 84 TRP A N 1
ATOM 689 C CA . TRP A 1 84 ? -0.276 8.495 9.197 1.00 93.81 84 TRP A CA 1
ATOM 690 C C . TRP A 1 84 ? -0.021 9.630 10.188 1.00 93.81 84 TRP A C 1
ATOM 692 O O . TRP A 1 84 ? -0.543 9.587 11.301 1.00 93.81 84 TRP A O 1
ATOM 702 N N . LEU A 1 85 ? 0.739 10.661 9.807 1.00 93.06 85 LEU A N 1
ATOM 703 C CA . LEU A 1 85 ? 0.865 11.881 10.607 1.00 93.06 85 LEU A CA 1
ATOM 704 C C . LEU A 1 85 ? -0.484 12.583 10.795 1.00 93.06 85 LEU A C 1
ATOM 706 O O . LEU A 1 85 ? -0.708 13.140 11.865 1.00 93.06 85 LEU A O 1
ATOM 710 N N . LEU A 1 86 ? -1.403 12.504 9.825 1.00 90.62 86 LEU A N 1
ATOM 711 C CA . LEU A 1 86 ? -2.761 13.029 10.004 1.00 90.62 86 LEU A CA 1
ATOM 712 C C . LEU A 1 86 ? -3.495 12.299 11.134 1.00 90.62 86 LEU A C 1
ATOM 714 O O . LEU A 1 86 ? -4.195 12.927 11.917 1.00 90.62 86 LEU A O 1
ATOM 718 N N . ASN A 1 87 ? -3.285 10.986 11.262 1.00 89.25 87 ASN A N 1
ATOM 719 C CA . ASN A 1 87 ? -3.911 10.178 12.309 1.00 89.25 87 ASN A CA 1
ATOM 720 C C . ASN A 1 87 ? -3.313 10.452 13.697 1.00 89.25 87 ASN A C 1
ATOM 722 O O . ASN A 1 87 ? -4.016 10.328 14.698 1.00 89.25 87 ASN A O 1
ATOM 726 N N . SER A 1 88 ? -2.018 10.774 13.773 1.00 89.19 88 SER A N 1
ATOM 727 C CA . SER A 1 88 ? -1.310 10.925 15.045 1.00 89.19 88 SER A CA 1
ATOM 728 C C . SER A 1 88 ? -1.073 12.383 15.433 1.00 89.19 88 SER A C 1
ATOM 730 O O . SER A 1 88 ? -1.590 12.834 16.450 1.00 89.19 88 SER A O 1
ATOM 732 N N . ALA A 1 89 ? -0.312 13.133 14.639 1.00 87.69 89 ALA A N 1
ATOM 733 C CA . ALA A 1 89 ? 0.089 14.495 14.967 1.00 87.69 89 ALA A CA 1
ATOM 734 C C . ALA A 1 89 ? -1.103 15.461 14.952 1.00 87.69 89 ALA A C 1
ATOM 736 O O . ALA A 1 89 ? -1.312 16.151 15.941 1.00 87.69 89 ALA A O 1
ATOM 737 N N . CYS A 1 90 ? -1.931 15.444 13.902 1.00 86.38 90 CYS A N 1
ATOM 738 C CA . CYS A 1 90 ? -3.059 16.380 13.756 1.00 86.38 90 CYS A CA 1
ATOM 739 C C . CYS A 1 90 ? -4.230 16.135 14.721 1.00 86.38 90 CYS A C 1
ATOM 741 O O . CYS A 1 90 ? -5.182 16.908 14.741 1.00 86.38 90 CYS A O 1
ATOM 743 N N . HIS A 1 91 ? -4.199 15.041 15.483 1.00 82.62 91 HIS A N 1
ATOM 744 C CA . HIS A 1 91 ? -5.203 14.750 16.504 1.00 82.62 91 HIS A CA 1
ATOM 745 C C . HIS A 1 91 ? -4.695 14.951 17.936 1.00 82.62 91 HIS A C 1
ATOM 747 O O . HIS A 1 91 ? -5.496 14.901 18.869 1.00 82.62 91 HIS A O 1
ATOM 753 N N . LEU A 1 92 ? -3.387 15.142 18.120 1.00 75.88 92 LEU A N 1
ATOM 754 C CA . LEU A 1 92 ? -2.770 15.396 19.425 1.00 75.88 92 LEU A CA 1
ATOM 755 C C . LEU A 1 92 ? -2.303 16.849 19.578 1.00 75.88 92 LEU A C 1
ATOM 757 O O . LEU A 1 92 ? -2.156 17.302 20.712 1.00 75.88 92 LEU A O 1
ATOM 761 N N . TRP A 1 93 ? -2.080 17.549 18.463 1.00 64.25 93 TRP A N 1
ATOM 762 C CA . TRP A 1 93 ? -1.580 18.921 18.391 1.00 64.25 93 TRP A CA 1
ATOM 763 C C . TRP A 1 93 ? -2.488 19.798 17.537 1.00 64.25 93 TRP A C 1
ATOM 765 O O . TRP A 1 93 ? -2.922 19.320 16.462 1.00 64.25 93 TRP A O 1
#

pLDDT: mean 92.13, std 5.92, range [64.25, 97.62]

Secondary structure (DSSP, 8-state):
---GGG-HHHHHTGGGG-HHHHHHHH--STT-HHHHH-HHHHHHHHHHHHHHHHHHHHHHHHHHHHIIIIIIIIHHHHHHHHHHHHHHHHHH-

Sequence (93 aa):
PHSPIEGFWFSHILWIFDTSYIREKCGGRNNVMDLKQQWFYRFLQKTIGLHILTFWTFVYLWGGLPYLTCGVGVGGAIGYHATWLLNSACHLW

Foldseek 3Di:
DQAQVVDQVSNQPVVVVCPVVCCVPVPDPPVCVVLVPDPVSVVCVVCVVVVVVVVLVVQCVVPNPCCNCVVCNVVVVVVSNVVSCCRHVVVVD

Organism: Noccaea caerulescens (NCBI:txid107243)

Radius of gyration: 17.0 Å; chains: 1; bounding box: 40×29×39 Å

InterPro domains:
  IPR015876 Acyl-CoA desaturase [PTHR11351] (1-93)